Protein AF-A0A3M1PQM9-F1 (afdb_monomer)

Sequence (149 aa):
MQKVSSSRTPGSAQGAFKFKYSANFEFCDKTGADKLSHAHAWRQAEGNFTDLATHISKGLPWMPALLDSGSNRKKTASNYAEVIAADIDDDWTIQQAKDHPFVAAHCGLGIESSSSTSERPKFRLVFRLAAPGSWAQSPAGLAGGCLIC

Solvent-accessible surface area (backbone atoms only — not comparable to full-atom values): 8747 Å² total; per-residue (Å²): 137,83,83,82,80,81,80,76,74,82,80,69,78,63,76,74,59,67,42,38,33,17,35,29,87,85,48,54,70,70,59,60,68,79,57,74,69,41,31,85,53,48,40,87,42,75,40,26,57,67,54,51,49,59,42,46,75,61,38,26,51,68,38,44,34,56,58,61,78,87,57,85,88,75,71,74,37,61,53,60,15,20,36,50,74,48,80,45,66,68,78,55,49,75,66,59,46,54,70,34,70,67,39,39,40,36,22,38,35,36,38,64,41,97,80,41,42,96,90,41,24,31,34,34,42,28,28,72,44,95,40,46,73,38,85,86,54,79,77,86,81,54,80,32,67,55,45,75,95

Radius of gyration: 16.4 Å; Cα contacts (8 Å, |Δi|>4): 269; chains: 1; bounding box: 30×44×47 Å

Nearest PDB structures (foldseek):
  7csx-assembly1_A  TM=2.947E-01  e=1.504E+00  Homo sapiens
  4fxv-assembly1_A  TM=4.093E-01  e=8.478E+00  Homo sapiens
  1l3k-assembly1_A  TM=2.634E-01  e=2.899E+00  Homo sapiens
  9f4k-assembly1_A  TM=2.562E-01  e=2.573E+00  Homo sapiens

Mean predicted aligned error: 9.53 Å

pLDDT: mean 75.01, std 18.02, range [35.53, 96.12]

Structure (mmCIF, N/CA/C/O backbone):
data_AF-A0A3M1PQM9-F1
#
_entry.id   AF-A0A3M1PQM9-F1
#
loop_
_atom_site.group_PDB
_atom_site.id
_atom_site.type_symbol
_atom_site.label_atom_id
_atom_site.label_alt_id
_atom_site.label_comp_id
_atom_site.label_asym_id
_atom_site.label_entity_id
_atom_site.label_seq_id
_atom_site.pdbx_PDB_ins_code
_atom_site.Cartn_x
_atom_site.Cartn_y
_atom_site.Cartn_z
_atom_site.occupancy
_atom_site.B_iso_or_equiv
_atom_site.auth_seq_id
_atom_site.auth_comp_id
_atom_site.auth_asym_id
_atom_site.auth_atom_id
_atom_site.pdbx_PDB_model_num
ATOM 1 N N . MET A 1 1 ? -7.182 -19.164 30.815 1.00 44.22 1 MET A N 1
ATOM 2 C CA . MET A 1 1 ? -6.321 -18.456 29.841 1.00 44.22 1 MET A CA 1
ATOM 3 C C . MET A 1 1 ? -5.727 -19.484 28.885 1.00 44.22 1 MET A C 1
ATOM 5 O O . MET A 1 1 ? -4.820 -20.207 29.275 1.00 44.22 1 MET A O 1
ATOM 9 N N . GLN A 1 2 ? -6.296 -19.641 27.688 1.00 35.53 2 GLN A N 1
ATOM 10 C CA . GLN A 1 2 ? -5.773 -20.559 26.668 1.00 35.53 2 GLN A CA 1
ATOM 11 C C . GLN A 1 2 ? -4.630 -19.874 25.908 1.00 35.53 2 GLN A C 1
ATOM 13 O O . GLN A 1 2 ? -4.805 -18.780 25.377 1.00 35.53 2 GLN A O 1
ATOM 18 N N . LYS A 1 3 ? -3.453 -20.509 25.870 1.00 38.16 3 LYS A N 1
ATOM 19 C CA . LYS A 1 3 ? -2.352 -20.108 24.986 1.00 38.16 3 LYS A CA 1
ATOM 20 C C . LYS A 1 3 ? -2.769 -20.412 23.549 1.00 38.16 3 LYS A C 1
ATOM 22 O O . LYS A 1 3 ? -2.792 -21.573 23.152 1.00 38.16 3 LYS A O 1
ATOM 27 N N . VAL A 1 4 ? -3.098 -19.377 22.783 1.00 35.91 4 VAL A N 1
ATOM 28 C CA . VAL A 1 4 ? -3.286 -19.496 21.336 1.00 35.91 4 VAL A CA 1
ATOM 29 C C . VAL A 1 4 ? -1.913 -19.755 20.720 1.00 35.91 4 VAL A C 1
ATOM 31 O O . VAL A 1 4 ? -1.059 -18.873 20.659 1.00 35.91 4 VAL A O 1
ATOM 34 N N . SER A 1 5 ? -1.678 -21.004 20.329 1.00 40.22 5 SER A N 1
ATOM 35 C CA . SER A 1 5 ? -0.503 -21.411 19.564 1.00 40.22 5 SER A CA 1
ATOM 36 C C . SER A 1 5 ? -0.665 -20.916 18.127 1.00 40.22 5 SER A C 1
ATOM 38 O O . SER A 1 5 ? -1.432 -21.478 17.350 1.00 40.22 5 SER A O 1
ATOM 40 N N . SER A 1 6 ? 0.027 -19.829 17.783 1.00 40.81 6 SER A N 1
ATOM 41 C CA . SER A 1 6 ? 0.176 -19.372 16.401 1.00 40.81 6 SER A CA 1
ATOM 42 C C . SER A 1 6 ? 1.207 -20.265 15.711 1.00 40.81 6 SER A C 1
ATOM 44 O O . SER A 1 6 ? 2.415 -20.054 15.824 1.00 40.81 6 SER A O 1
ATOM 46 N N . SER A 1 7 ? 0.738 -21.294 15.009 1.00 39.62 7 SER A N 1
ATOM 47 C CA . SER A 1 7 ? 1.568 -22.042 14.071 1.00 39.62 7 SER A CA 1
ATOM 48 C C . SER A 1 7 ? 1.867 -21.148 12.865 1.00 39.62 7 SER A C 1
ATOM 50 O O . SER A 1 7 ? 1.043 -21.014 11.960 1.00 39.62 7 SER A O 1
ATOM 52 N N . ARG A 1 8 ? 3.038 -20.500 12.854 1.00 39.62 8 ARG A N 1
ATOM 53 C CA . ARG A 1 8 ? 3.571 -19.872 11.640 1.00 39.62 8 ARG A CA 1
ATOM 54 C C . ARG A 1 8 ? 3.935 -20.973 10.652 1.00 39.62 8 ARG A C 1
ATOM 56 O O . ARG A 1 8 ? 4.884 -21.719 10.880 1.00 39.62 8 ARG A O 1
ATOM 63 N N . THR A 1 9 ? 3.189 -21.060 9.559 1.00 45.72 9 THR A N 1
ATOM 64 C CA . THR A 1 9 ? 3.587 -21.832 8.380 1.00 45.72 9 THR A CA 1
ATOM 65 C C . THR A 1 9 ? 4.922 -21.279 7.855 1.00 45.72 9 THR A C 1
ATOM 67 O O . THR A 1 9 ? 5.071 -20.055 7.783 1.00 45.72 9 THR A O 1
ATOM 70 N N . PRO A 1 10 ? 5.911 -22.131 7.527 1.00 44.81 10 PRO A N 1
ATOM 71 C CA . PRO A 1 10 ? 7.207 -21.690 7.021 1.00 44.81 10 PRO A CA 1
ATOM 72 C C . PRO A 1 10 ? 7.050 -20.825 5.765 1.00 44.81 10 PRO A C 1
ATOM 74 O O . PRO A 1 10 ? 6.265 -21.131 4.868 1.00 44.81 10 PRO A O 1
ATOM 77 N N . GLY A 1 11 ? 7.789 -19.714 5.765 1.00 48.47 11 GLY A N 1
ATOM 78 C CA . GLY A 1 11 ? 7.675 -18.604 4.828 1.00 48.47 11 GLY A CA 1
ATOM 79 C C . GLY A 1 11 ? 7.816 -19.022 3.371 1.00 48.47 11 GLY A C 1
ATOM 80 O O . GLY A 1 11 ? 8.906 -19.336 2.898 1.00 48.47 11 GLY A O 1
ATOM 81 N N . SER A 1 12 ? 6.702 -18.950 2.643 1.00 51.28 12 SER A N 1
ATOM 82 C CA . SER A 1 12 ? 6.720 -18.820 1.188 1.00 51.28 12 SER A CA 1
ATOM 83 C C . SER A 1 12 ? 7.548 -17.592 0.800 1.00 51.28 12 SER A C 1
ATOM 85 O O . SER A 1 12 ? 7.572 -16.621 1.553 1.00 51.28 12 SER A O 1
ATOM 87 N N . ALA A 1 13 ? 8.197 -17.629 -0.363 1.00 54.97 13 ALA A N 1
ATOM 88 C CA . ALA A 1 13 ? 9.136 -16.647 -0.917 1.00 54.97 13 ALA A CA 1
ATOM 89 C C . ALA A 1 13 ? 8.579 -15.217 -1.170 1.00 54.97 13 ALA A C 1
ATOM 91 O O . ALA A 1 13 ? 8.885 -14.593 -2.185 1.00 54.97 13 ALA A O 1
ATOM 92 N N . GLN A 1 14 ? 7.797 -14.660 -0.242 1.00 55.44 14 GLN A N 1
ATOM 93 C CA . GLN A 1 14 ? 7.189 -13.325 -0.277 1.00 55.44 14 GLN A CA 1
ATOM 94 C C . GLN A 1 14 ? 8.213 -12.182 -0.382 1.00 55.44 14 GLN A C 1
ATOM 96 O O . GLN A 1 14 ? 7.832 -11.061 -0.703 1.00 55.44 14 GLN A O 1
ATOM 101 N N . GLY A 1 15 ? 9.505 -12.448 -0.153 1.00 56.75 15 GLY A N 1
ATOM 102 C CA . GLY A 1 15 ? 10.561 -11.433 -0.181 1.00 56.75 15 GLY A CA 1
ATOM 103 C C . GLY A 1 15 ? 11.289 -11.242 -1.517 1.00 56.75 15 GLY A C 1
ATOM 104 O O . GLY A 1 15 ? 12.042 -10.279 -1.643 1.00 56.75 15 GLY A O 1
ATOM 105 N N . ALA A 1 16 ? 11.119 -12.125 -2.509 1.00 68.06 16 ALA A N 1
ATOM 106 C CA . ALA A 1 16 ? 11.979 -12.097 -3.701 1.00 68.06 16 ALA A CA 1
ATOM 107 C C . ALA A 1 16 ? 11.521 -11.102 -4.780 1.00 68.06 16 ALA A C 1
ATOM 109 O O . ALA A 1 16 ? 12.349 -10.546 -5.502 1.00 68.06 16 ALA A O 1
ATOM 110 N N . PHE A 1 17 ? 10.213 -10.877 -4.911 1.00 80.00 17 PHE A N 1
ATOM 111 C CA . PHE A 1 17 ? 9.682 -10.071 -6.004 1.00 80.00 17 PHE A CA 1
ATOM 112 C C . PHE A 1 17 ? 9.623 -8.597 -5.639 1.00 80.00 17 PHE A C 1
ATOM 114 O O . PHE A 1 17 ? 8.913 -8.198 -4.716 1.00 80.00 17 PHE A O 1
ATOM 121 N N . LYS A 1 18 ? 10.342 -7.799 -6.423 1.00 88.31 18 LYS A N 1
ATOM 122 C CA . LYS A 1 18 ? 10.264 -6.349 -6.372 1.00 88.31 18 LYS A CA 1
ATOM 123 C C . LYS A 1 18 ? 9.151 -5.838 -7.279 1.00 88.31 18 LYS A C 1
ATOM 125 O O . LYS A 1 18 ? 8.840 -6.451 -8.301 1.00 88.31 18 LYS A O 1
ATOM 130 N N . PHE A 1 19 ? 8.557 -4.728 -6.878 1.00 88.00 19 PHE A N 1
ATOM 131 C CA . PHE A 1 19 ? 7.578 -3.980 -7.643 1.00 88.00 19 PHE A CA 1
ATOM 132 C C . PHE A 1 19 ? 7.836 -2.486 -7.489 1.00 88.00 19 PHE A C 1
ATOM 134 O O . PHE A 1 19 ? 8.444 -2.016 -6.520 1.00 88.00 19 PHE A O 1
ATOM 141 N N . LYS A 1 20 ? 7.336 -1.739 -8.462 1.00 87.06 20 LYS A N 1
ATOM 142 C CA . LYS A 1 20 ? 7.433 -0.285 -8.513 1.00 87.06 20 LYS A CA 1
ATOM 143 C C . LYS A 1 20 ? 6.285 0.393 -7.775 1.00 87.06 20 LYS A C 1
ATOM 145 O O . LYS A 1 20 ? 5.116 0.070 -7.994 1.00 87.06 20 LYS A O 1
ATOM 150 N N . TYR A 1 21 ? 6.630 1.369 -6.939 1.00 86.19 21 TYR A N 1
ATOM 151 C CA . TYR A 1 21 ? 5.691 2.236 -6.226 1.00 86.19 21 TYR A CA 1
ATOM 152 C C . TYR A 1 21 ? 6.268 3.647 -6.068 1.00 86.19 21 TYR A C 1
ATOM 154 O O . TYR A 1 21 ? 7.382 3.947 -6.499 1.00 86.19 21 TYR A O 1
ATOM 162 N N . SER A 1 22 ? 5.488 4.554 -5.488 1.00 85.50 22 SER A N 1
ATOM 163 C CA . SER A 1 22 ? 5.927 5.913 -5.172 1.00 85.50 22 SER A CA 1
ATOM 164 C C . SER A 1 22 ? 5.909 6.153 -3.679 1.00 85.50 22 SER A C 1
ATOM 166 O O . SER A 1 22 ? 4.965 5.781 -2.983 1.00 85.50 22 SER A O 1
ATOM 168 N N . ALA A 1 23 ? 6.960 6.790 -3.189 1.00 87.19 23 ALA A N 1
ATOM 169 C CA . ALA A 1 23 ? 7.163 7.018 -1.773 1.00 87.19 23 ALA A CA 1
ATOM 170 C C . ALA A 1 23 ? 7.560 8.464 -1.518 1.00 87.19 23 ALA A C 1
ATOM 172 O O . ALA A 1 23 ? 8.287 9.079 -2.301 1.00 87.19 23 ALA A O 1
ATOM 173 N N . ASN A 1 24 ? 7.082 8.983 -0.396 1.00 86.75 24 ASN A N 1
ATOM 174 C CA . ASN A 1 24 ? 7.548 10.230 0.167 1.00 86.75 24 ASN A CA 1
ATOM 175 C C . ASN A 1 24 ? 8.436 9.908 1.371 1.00 86.75 24 ASN A C 1
ATOM 177 O O . ASN A 1 24 ? 7.991 9.251 2.308 1.00 86.75 24 ASN A O 1
ATOM 181 N N . PHE A 1 25 ? 9.699 10.327 1.317 1.00 85.00 25 PHE A N 1
ATOM 182 C CA . PHE A 1 25 ? 10.702 10.031 2.347 1.00 85.00 25 PHE A CA 1
ATOM 183 C C . PHE A 1 25 ? 10.968 11.211 3.285 1.00 85.00 25 PHE A C 1
ATOM 185 O O . PHE A 1 25 ? 11.751 11.082 4.221 1.00 85.00 25 PHE A O 1
ATOM 192 N N . GLU A 1 26 ? 10.360 12.365 3.015 1.00 81.06 26 GLU A N 1
ATOM 193 C CA . GLU A 1 26 ? 10.676 13.624 3.694 1.00 81.06 26 GLU A CA 1
ATOM 194 C C . GLU A 1 26 ? 9.655 13.969 4.783 1.00 81.06 26 GLU A C 1
ATOM 196 O O . GLU A 1 26 ? 9.993 14.663 5.740 1.00 81.06 26 GLU A O 1
ATOM 201 N N . PHE A 1 27 ? 8.421 13.466 4.674 1.00 74.25 27 PHE A N 1
ATOM 202 C CA . PHE A 1 27 ? 7.328 13.819 5.580 1.00 74.25 27 PHE A CA 1
ATOM 203 C C . PHE A 1 27 ? 6.835 12.608 6.370 1.00 74.25 27 PHE A C 1
ATOM 205 O O . PHE A 1 27 ? 6.308 11.658 5.799 1.00 74.25 27 PHE A O 1
ATOM 212 N N . CYS A 1 28 ? 6.980 12.675 7.691 1.00 68.06 28 CYS A N 1
ATOM 213 C CA . CYS A 1 28 ? 6.491 11.684 8.645 1.00 68.06 28 CYS A CA 1
ATOM 214 C C . CYS A 1 28 ? 5.127 12.113 9.218 1.00 68.06 28 CYS A C 1
ATOM 216 O O . CYS A 1 28 ? 4.818 13.306 9.311 1.00 68.06 28 CYS A O 1
ATOM 218 N N . ASP A 1 29 ? 4.289 11.138 9.570 1.00 65.00 29 ASP A N 1
ATOM 219 C CA . ASP A 1 29 ? 3.005 11.316 10.270 1.00 65.00 29 ASP A CA 1
ATOM 220 C C . ASP A 1 29 ? 1.950 12.156 9.543 1.00 65.00 29 ASP A C 1
ATOM 222 O O . ASP A 1 29 ? 0.979 12.614 10.144 1.00 65.00 29 ASP A O 1
ATOM 226 N N . LYS A 1 30 ? 2.113 12.360 8.229 1.00 64.12 30 LYS A N 1
ATOM 227 C CA . LYS A 1 30 ? 1.198 13.167 7.398 1.00 64.12 30 LYS A CA 1
ATOM 228 C C . LYS A 1 30 ? 0.988 14.594 7.944 1.00 64.12 30 LYS A C 1
ATOM 230 O O . LYS A 1 30 ? -0.009 15.240 7.616 1.00 64.12 30 LYS A O 1
ATOM 235 N N . THR A 1 31 ? 1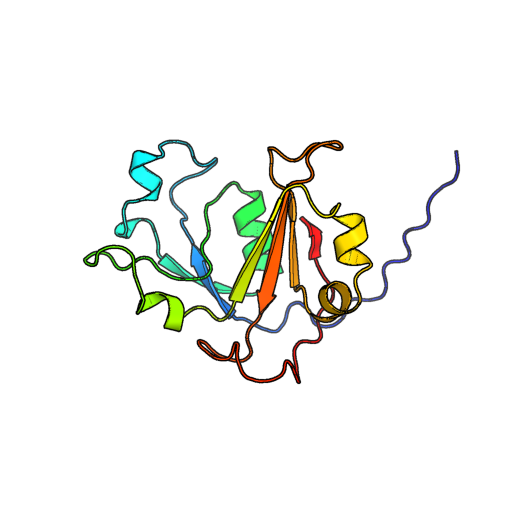.916 15.092 8.762 1.00 65.56 31 THR A N 1
ATOM 236 C CA . THR A 1 31 ? 1.906 16.472 9.254 1.00 65.56 31 THR A CA 1
ATOM 237 C C . THR A 1 31 ? 2.349 17.415 8.127 1.00 65.56 31 THR A C 1
ATOM 239 O O . THR A 1 31 ? 3.250 17.091 7.355 1.00 65.56 31 THR A O 1
ATOM 242 N N . GLY A 1 32 ? 1.679 18.564 7.971 1.00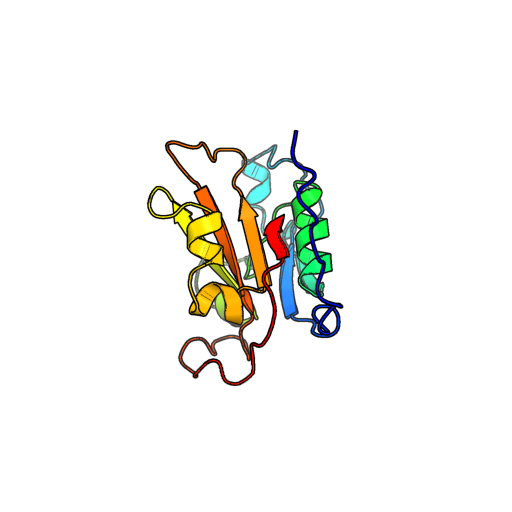 66.81 32 GLY A N 1
ATOM 243 C CA . GLY A 1 32 ? 1.917 19.480 6.841 1.00 66.81 32 GLY A CA 1
ATOM 244 C C . GLY A 1 32 ? 1.258 19.019 5.535 1.00 66.81 32 GLY A C 1
ATOM 245 O O . GLY A 1 32 ? 1.932 18.661 4.569 1.00 66.81 32 GLY A O 1
ATOM 246 N N . ALA A 1 33 ? -0.079 19.009 5.502 1.00 63.94 33 ALA A N 1
ATOM 247 C CA . ALA A 1 33 ? -0.872 18.553 4.354 1.00 63.94 33 ALA A CA 1
ATOM 248 C C . ALA A 1 33 ? -0.606 19.343 3.056 1.00 63.94 33 ALA A C 1
ATOM 250 O O . ALA A 1 33 ? -0.707 18.789 1.959 1.00 63.94 33 ALA A O 1
ATOM 251 N N . ASP A 1 34 ? -0.217 20.611 3.188 1.00 64.50 34 ASP A N 1
ATOM 252 C CA . ASP A 1 34 ? 0.268 21.470 2.107 1.00 64.50 34 ASP A CA 1
ATOM 253 C C . ASP A 1 34 ? 1.491 20.864 1.406 1.00 64.50 34 ASP A C 1
ATOM 255 O O . ASP A 1 34 ? 1.610 20.936 0.182 1.00 64.50 34 ASP A O 1
ATOM 259 N N . LYS A 1 35 ? 2.338 20.158 2.161 1.00 62.69 35 LYS A N 1
ATOM 260 C CA . LYS A 1 35 ? 3.579 19.575 1.654 1.00 62.69 35 LYS A CA 1
ATOM 261 C C . LYS A 1 35 ? 3.423 18.188 1.040 1.00 62.69 35 LYS A C 1
ATOM 263 O O . LYS A 1 35 ? 4.215 17.806 0.181 1.00 62.69 35 LYS A O 1
ATOM 268 N N . LEU A 1 36 ? 2.356 17.465 1.392 1.00 61.84 36 LEU A N 1
ATOM 269 C CA . LEU A 1 36 ? 2.019 16.157 0.808 1.00 61.84 36 LEU A CA 1
ATOM 270 C C . LEU A 1 36 ? 1.683 16.235 -0.689 1.00 61.84 36 LEU A C 1
ATOM 272 O O . LEU A 1 36 ? 1.781 15.233 -1.399 1.00 61.84 36 LEU A O 1
ATOM 276 N N . SER A 1 37 ? 1.294 17.416 -1.173 1.00 61.16 37 SER A N 1
ATOM 277 C CA . SER A 1 37 ? 0.917 17.642 -2.573 1.00 61.16 37 SER A CA 1
ATOM 278 C C . SER A 1 37 ? 2.057 18.202 -3.431 1.00 61.16 37 SER A C 1
ATOM 280 O O . SER A 1 37 ? 1.873 18.371 -4.637 1.00 61.16 37 SER A O 1
ATOM 282 N N . HIS A 1 38 ? 3.237 18.474 -2.858 1.00 67.38 38 HIS A N 1
ATOM 283 C CA . HIS A 1 38 ? 4.394 18.884 -3.650 1.00 67.38 38 HIS A CA 1
ATOM 284 C C . HIS A 1 38 ? 4.939 17.690 -4.413 1.00 67.38 38 HIS A C 1
ATOM 286 O O . HIS A 1 38 ? 5.434 16.722 -3.841 1.00 67.38 38 HIS A O 1
ATOM 292 N N . ALA A 1 39 ? 4.881 17.770 -5.732 1.00 64.12 39 ALA A N 1
ATOM 293 C CA . ALA A 1 39 ? 5.280 16.663 -6.577 1.00 64.12 39 ALA A CA 1
ATOM 294 C C . ALA A 1 39 ? 6.766 16.283 -6.449 1.00 64.12 39 ALA A C 1
ATOM 296 O O . ALA A 1 39 ? 7.105 15.120 -6.617 1.00 64.12 39 ALA A O 1
ATOM 297 N N . HIS A 1 40 ? 7.641 17.219 -6.063 1.00 71.12 40 HIS A N 1
ATOM 298 C CA . HIS A 1 40 ? 9.056 16.923 -5.794 1.00 71.12 40 HIS A CA 1
ATOM 299 C C . HIS A 1 40 ? 9.281 16.053 -4.547 1.00 71.12 40 HIS A C 1
ATOM 301 O O . HIS A 1 40 ? 10.335 15.435 -4.422 1.00 71.12 40 HIS A O 1
ATOM 307 N N . ALA A 1 41 ? 8.300 15.978 -3.641 1.00 75.31 41 ALA A N 1
ATOM 308 C CA . ALA A 1 41 ? 8.393 15.153 -2.440 1.00 75.31 41 ALA A CA 1
ATOM 309 C C . ALA A 1 41 ? 8.153 13.658 -2.728 1.00 75.31 41 ALA A C 1
ATOM 311 O O . ALA A 1 41 ? 8.447 12.805 -1.891 1.00 75.31 41 ALA A O 1
ATOM 312 N N . TRP A 1 42 ? 7.624 13.327 -3.910 1.00 80.62 42 TRP A N 1
ATOM 313 C CA . TRP A 1 42 ? 7.345 11.960 -4.336 1.00 80.62 42 TRP A CA 1
ATOM 314 C C . TRP A 1 42 ? 8.475 11.433 -5.214 1.00 80.62 42 TRP A C 1
ATOM 316 O O . TRP A 1 42 ? 8.851 12.050 -6.209 1.00 80.62 42 TRP A O 1
ATOM 326 N N . ARG A 1 43 ? 9.008 10.262 -4.865 1.00 83.94 43 ARG A N 1
ATOM 327 C CA . ARG A 1 43 ? 10.103 9.613 -5.595 1.00 83.94 43 ARG A CA 1
ATOM 328 C C . ARG A 1 43 ? 9.691 8.212 -6.037 1.00 83.94 43 ARG A C 1
ATOM 330 O O . ARG A 1 43 ? 8.903 7.554 -5.354 1.00 83.94 43 ARG A O 1
ATOM 337 N N . GLN A 1 44 ? 10.232 7.758 -7.171 1.00 85.25 44 GLN A N 1
ATOM 338 C CA . GLN A 1 44 ? 10.105 6.357 -7.584 1.00 85.25 44 GLN A CA 1
ATOM 339 C C . GLN A 1 44 ? 10.862 5.490 -6.587 1.00 85.25 44 GLN A C 1
ATOM 341 O O . GLN A 1 44 ? 12.000 5.798 -6.230 1.00 85.25 44 GLN A O 1
ATOM 346 N N . ALA A 1 45 ? 10.226 4.411 -6.158 1.00 86.00 45 ALA A N 1
ATOM 347 C CA . ALA A 1 45 ? 10.830 3.391 -5.330 1.00 86.00 45 ALA A CA 1
ATOM 348 C C . ALA A 1 45 ? 10.574 2.018 -5.954 1.00 86.00 45 ALA A C 1
ATOM 350 O O . ALA A 1 45 ? 9.580 1.795 -6.650 1.00 86.00 45 ALA A O 1
ATOM 351 N N . GLU A 1 46 ? 11.491 1.101 -5.684 1.00 90.75 46 GLU A N 1
ATOM 352 C CA . GLU A 1 46 ? 11.385 -0.298 -6.061 1.00 90.75 46 GLU A CA 1
ATOM 353 C C . GLU A 1 46 ? 11.736 -1.140 -4.835 1.00 90.75 46 GLU A C 1
ATOM 355 O O . GLU A 1 46 ? 12.778 -0.939 -4.210 1.00 90.75 46 GLU A O 1
ATOM 360 N N . GLY A 1 47 ? 10.859 -2.074 -4.484 1.00 90.75 47 GLY A N 1
ATOM 361 C CA . GLY A 1 47 ? 10.998 -2.904 -3.289 1.00 90.75 47 GLY A CA 1
ATOM 362 C C . GLY A 1 47 ? 9.954 -4.011 -3.259 1.00 90.75 47 GLY A C 1
ATOM 363 O O . GLY A 1 47 ? 9.171 -4.155 -4.194 1.00 90.75 47 GLY A O 1
ATOM 364 N N . ASN A 1 48 ? 9.957 -4.817 -2.206 1.00 91.50 48 ASN A N 1
ATOM 365 C CA . ASN A 1 48 ? 8.938 -5.841 -1.966 1.00 91.50 48 ASN A CA 1
ATOM 366 C C . ASN A 1 48 ? 7.892 -5.358 -0.934 1.00 91.50 48 ASN A C 1
ATOM 368 O O . ASN A 1 48 ? 7.925 -4.221 -0.458 1.00 91.50 48 ASN A O 1
ATOM 372 N N . PHE A 1 49 ? 6.941 -6.222 -0.562 1.00 90.75 49 PHE A N 1
ATOM 373 C CA . PHE A 1 49 ? 5.912 -5.866 0.425 1.00 90.75 49 PHE A CA 1
ATOM 374 C C . PHE A 1 49 ? 6.476 -5.621 1.828 1.00 90.75 49 PHE A C 1
ATOM 376 O O . PHE A 1 49 ? 5.909 -4.819 2.563 1.00 90.75 49 PHE A O 1
ATOM 383 N N . THR A 1 50 ? 7.591 -6.256 2.196 1.00 90.62 50 THR A N 1
ATOM 384 C CA . THR A 1 50 ? 8.285 -5.999 3.467 1.00 90.62 50 THR A CA 1
ATOM 385 C C . THR A 1 50 ? 8.900 -4.599 3.489 1.00 90.62 50 THR A C 1
ATOM 387 O O . THR A 1 50 ? 8.779 -3.898 4.496 1.00 90.62 50 THR A O 1
ATOM 390 N N . ASP A 1 51 ? 9.501 -4.161 2.382 1.00 91.94 51 ASP A N 1
ATOM 391 C CA . ASP A 1 51 ? 10.045 -2.807 2.241 1.00 91.94 51 ASP A CA 1
ATOM 392 C C . ASP A 1 51 ? 8.925 -1.763 2.333 1.00 91.94 51 ASP A C 1
ATOM 394 O O . ASP A 1 51 ? 9.027 -0.794 3.091 1.00 91.94 51 ASP A O 1
ATOM 398 N N . LEU A 1 52 ? 7.816 -1.995 1.619 1.00 91.00 52 LEU A N 1
ATOM 399 C CA . LEU A 1 52 ? 6.655 -1.107 1.642 1.00 91.00 52 LEU A CA 1
ATOM 400 C C . LEU A 1 52 ? 6.001 -1.054 3.031 1.00 91.00 52 LEU A C 1
ATOM 402 O O . LEU A 1 52 ? 5.704 0.033 3.526 1.00 91.00 52 LEU A O 1
ATOM 406 N N . ALA A 1 53 ? 5.823 -2.201 3.689 1.00 90.94 53 ALA A N 1
ATOM 407 C CA . ALA A 1 53 ? 5.327 -2.279 5.060 1.00 90.94 53 ALA A CA 1
ATOM 408 C C . ALA A 1 53 ? 6.208 -1.482 6.031 1.00 90.94 53 ALA A C 1
ATOM 410 O O . ALA A 1 53 ? 5.701 -0.676 6.807 1.00 90.94 53 ALA A O 1
ATOM 411 N N . THR A 1 54 ? 7.531 -1.647 5.931 1.00 91.12 54 THR A N 1
ATOM 412 C CA . THR A 1 54 ? 8.515 -0.920 6.751 1.00 91.12 54 THR A CA 1
ATOM 413 C C . THR A 1 54 ? 8.483 0.587 6.491 1.00 91.12 54 THR A C 1
ATOM 415 O O . THR A 1 54 ? 8.720 1.386 7.395 1.00 91.12 54 THR A O 1
ATOM 418 N N . HIS A 1 55 ? 8.213 1.007 5.253 1.00 91.38 55 HIS A N 1
ATOM 419 C CA . HIS A 1 55 ? 8.029 2.418 4.909 1.00 91.38 55 HIS A CA 1
ATOM 420 C C . HIS A 1 55 ? 6.775 2.986 5.580 1.00 91.38 55 HIS A C 1
ATOM 422 O O . HIS A 1 55 ? 6.841 4.006 6.263 1.00 91.38 55 HIS A O 1
ATOM 428 N N . ILE A 1 56 ? 5.648 2.287 5.453 1.00 89.50 56 ILE A N 1
ATOM 429 C CA . ILE A 1 56 ? 4.357 2.705 6.015 1.00 89.50 56 ILE A CA 1
ATOM 430 C C . ILE A 1 56 ? 4.387 2.721 7.544 1.00 89.50 56 ILE A C 1
ATOM 432 O O . ILE A 1 56 ? 3.862 3.654 8.149 1.00 89.50 56 ILE A O 1
ATOM 436 N N . SER A 1 57 ? 5.039 1.742 8.179 1.00 87.50 57 SER A N 1
ATOM 437 C CA . SER A 1 57 ? 5.138 1.658 9.641 1.00 87.50 57 SER A CA 1
ATOM 438 C C . SER A 1 57 ? 5.914 2.824 10.258 1.00 87.50 57 SER A C 1
ATOM 440 O O . SER A 1 57 ? 5.795 3.077 11.452 1.00 87.50 57 SER A O 1
ATOM 442 N N . LYS A 1 58 ? 6.711 3.544 9.459 1.00 87.06 58 LYS A N 1
ATOM 443 C CA . LYS A 1 58 ? 7.382 4.789 9.861 1.00 87.06 58 LYS A CA 1
ATOM 444 C C . LYS A 1 58 ? 6.480 6.020 9.722 1.00 87.06 58 LYS A C 1
ATOM 446 O O . LYS A 1 58 ? 6.983 7.128 9.801 1.00 87.06 58 LYS A O 1
ATOM 451 N N . GLY A 1 59 ? 5.191 5.856 9.422 1.00 85.12 59 GLY A N 1
ATOM 452 C CA . GLY A 1 59 ? 4.271 6.970 9.174 1.00 85.12 59 GLY A CA 1
ATOM 453 C C . GLY A 1 59 ? 4.502 7.682 7.835 1.00 85.12 59 GLY A C 1
ATOM 454 O O . GLY A 1 59 ? 3.913 8.740 7.596 1.00 85.12 59 GLY A O 1
ATOM 455 N N . LEU A 1 60 ? 5.342 7.126 6.953 1.00 87.94 60 LEU A N 1
ATOM 456 C CA . LEU A 1 60 ? 5.705 7.761 5.690 1.00 87.94 60 LEU A CA 1
ATOM 457 C C . LEU A 1 60 ? 4.622 7.534 4.614 1.00 87.94 60 LEU A C 1
ATOM 459 O O . LEU A 1 60 ? 4.173 6.400 4.404 1.00 87.94 60 LEU A O 1
ATOM 463 N N . PRO A 1 61 ? 4.201 8.585 3.885 1.00 86.69 61 PRO A N 1
ATOM 464 C CA . PRO A 1 61 ? 3.248 8.464 2.794 1.00 86.69 61 PRO A CA 1
ATOM 465 C C . PRO A 1 61 ? 3.795 7.622 1.642 1.00 86.69 61 PRO A C 1
ATOM 467 O O . PRO A 1 61 ? 4.972 7.692 1.274 1.00 86.69 61 PRO A O 1
ATOM 470 N N . TRP A 1 62 ? 2.894 6.877 1.016 1.00 87.94 62 TRP A N 1
ATOM 471 C CA . TRP A 1 62 ? 3.157 6.148 -0.215 1.00 87.94 62 TRP A CA 1
ATOM 472 C C . TRP A 1 62 ? 1.956 6.272 -1.151 1.00 87.94 62 TRP A C 1
ATOM 474 O O . TRP A 1 62 ? 0.836 6.575 -0.726 1.00 87.94 62 TRP A O 1
ATOM 484 N N . MET A 1 63 ? 2.199 6.022 -2.429 1.00 84.25 63 MET A N 1
ATOM 485 C CA . MET A 1 63 ? 1.182 5.934 -3.459 1.00 84.25 63 MET A CA 1
ATOM 486 C C . MET A 1 63 ? 1.529 4.801 -4.426 1.00 84.25 63 MET A C 1
ATOM 488 O O . MET A 1 63 ? 2.708 4.581 -4.710 1.00 84.25 63 MET A O 1
ATOM 492 N N . PRO A 1 64 ? 0.526 4.103 -4.985 1.00 78.75 64 PRO A N 1
ATOM 493 C CA . PRO A 1 64 ? 0.788 3.087 -5.998 1.00 78.75 64 PRO A CA 1
ATOM 494 C C . PRO A 1 64 ? 1.469 3.687 -7.237 1.00 78.75 64 PRO A C 1
ATOM 496 O O . PRO A 1 64 ? 2.316 3.044 -7.842 1.00 78.75 64 PRO A O 1
ATOM 499 N N . ALA A 1 65 ? 1.168 4.947 -7.564 1.00 71.50 65 ALA A N 1
ATOM 500 C CA . ALA A 1 65 ? 1.670 5.669 -8.729 1.00 71.50 65 ALA A CA 1
ATOM 501 C C . ALA A 1 65 ? 2.377 6.978 -8.343 1.00 71.50 65 ALA A C 1
ATOM 503 O O . ALA A 1 65 ? 2.092 7.544 -7.287 1.00 71.50 65 ALA A O 1
ATOM 504 N N . LEU A 1 66 ? 3.237 7.489 -9.229 1.00 56.97 66 LEU A N 1
ATOM 505 C CA . LEU A 1 66 ? 3.857 8.808 -9.063 1.00 56.97 66 LEU A CA 1
ATOM 506 C C . LEU A 1 66 ? 2.837 9.935 -9.262 1.00 56.97 66 LEU A C 1
ATOM 508 O O . LEU A 1 66 ? 1.853 9.791 -9.983 1.00 56.97 66 LEU A O 1
ATOM 512 N N . LEU A 1 67 ? 3.112 11.101 -8.687 1.00 54.31 67 LEU A N 1
ATOM 513 C CA . LEU A 1 67 ? 2.534 12.365 -9.139 1.00 54.31 67 LEU A CA 1
ATOM 514 C C . LEU A 1 67 ? 3.632 13.101 -9.907 1.00 54.31 67 LEU A C 1
ATOM 516 O O . LEU A 1 67 ? 4.680 13.387 -9.339 1.00 54.31 67 LEU A O 1
ATOM 520 N N . ASP A 1 68 ? 3.430 13.355 -11.199 1.00 51.31 68 ASP A N 1
ATOM 521 C CA . ASP A 1 68 ? 4.415 14.098 -11.991 1.00 51.31 68 ASP A CA 1
ATOM 522 C C . ASP A 1 68 ? 4.434 15.582 -11.591 1.00 51.31 68 ASP A C 1
ATOM 524 O O . ASP A 1 68 ? 3.388 16.175 -11.315 1.00 51.31 68 ASP A O 1
ATOM 528 N N . SER A 1 69 ? 5.623 16.187 -11.586 1.00 46.50 69 SER A N 1
ATOM 529 C CA . SER A 1 69 ? 5.874 17.523 -11.030 1.00 46.50 69 SER A CA 1
ATOM 530 C C . SER A 1 69 ? 5.415 18.714 -11.850 1.00 46.50 69 SER A C 1
ATOM 532 O O . SER A 1 69 ? 5.476 19.843 -11.371 1.00 46.50 69 SER A O 1
ATOM 534 N N . GLY A 1 70 ? 4.852 18.456 -13.027 1.00 48.66 70 GLY A N 1
ATOM 535 C CA . GLY A 1 70 ? 4.339 19.490 -13.920 1.00 48.66 70 GLY A CA 1
ATOM 536 C C . GLY A 1 70 ? 2.923 19.261 -14.440 1.00 48.66 70 GLY A C 1
ATOM 537 O O . GLY A 1 70 ? 2.495 20.019 -15.305 1.00 48.66 70 GLY A O 1
ATOM 538 N N . SER A 1 71 ? 2.186 18.240 -13.981 1.00 49.88 71 SER A N 1
ATOM 539 C CA . SER A 1 71 ? 0.864 17.937 -14.550 1.00 49.88 71 SER A CA 1
ATOM 540 C C . SER A 1 71 ? -0.230 17.848 -13.493 1.00 49.88 71 SER A C 1
ATOM 542 O O . SER A 1 71 ? -0.070 17.227 -12.441 1.00 49.88 71 SER A O 1
ATOM 544 N N . ASN A 1 72 ? -1.380 18.445 -13.810 1.00 48.91 72 ASN A N 1
ATOM 545 C CA . ASN A 1 72 ? -2.611 18.308 -13.046 1.00 48.91 72 ASN A CA 1
ATOM 546 C C . ASN A 1 72 ? -3.006 16.831 -12.958 1.00 48.91 72 ASN A C 1
ATOM 548 O O . ASN A 1 72 ? -3.660 16.308 -13.855 1.00 48.91 72 ASN A O 1
ATOM 552 N N . ARG A 1 73 ? -2.599 16.177 -11.864 1.00 49.75 73 ARG A N 1
ATOM 553 C CA . ARG A 1 73 ? -3.188 14.985 -11.239 1.00 49.75 73 ARG A CA 1
ATOM 554 C C . ARG A 1 73 ? -4.076 14.167 -12.186 1.00 49.75 73 ARG A C 1
ATOM 556 O O . ARG A 1 73 ? -5.283 14.177 -11.971 1.00 49.75 73 ARG A O 1
ATOM 563 N N . LYS A 1 74 ? -3.539 13.492 -13.220 1.00 52.94 74 LYS A N 1
ATOM 564 C CA . LYS A 1 74 ? -4.259 12.420 -13.947 1.00 52.94 74 LYS A CA 1
ATOM 565 C C . LYS A 1 74 ? -3.431 11.702 -15.029 1.00 52.94 74 LYS A C 1
ATOM 567 O O . LYS A 1 74 ? -2.845 12.315 -15.910 1.00 52.94 74 LYS A O 1
ATOM 572 N N . LYS A 1 75 ? -3.580 10.372 -15.015 1.00 48.97 75 LYS A N 1
ATOM 573 C CA . LYS A 1 75 ? -3.429 9.387 -16.106 1.00 48.97 75 LYS A CA 1
ATOM 574 C C . LYS A 1 75 ? -2.051 8.799 -16.417 1.00 48.97 75 LYS A C 1
ATOM 576 O O . LYS A 1 75 ? -1.954 7.580 -16.396 1.00 48.97 75 LYS A O 1
ATOM 581 N N . THR A 1 76 ? -1.005 9.566 -16.706 1.00 44.53 76 THR A N 1
ATOM 582 C CA . THR A 1 76 ? 0.256 8.957 -17.200 1.00 44.53 76 THR A CA 1
ATOM 583 C C . THR A 1 76 ? 1.021 8.175 -16.133 1.00 44.53 76 THR A C 1
ATOM 585 O O . THR A 1 76 ? 1.616 7.146 -16.435 1.00 44.53 76 THR A O 1
ATOM 588 N N . ALA A 1 77 ? 0.954 8.597 -14.872 1.00 49.56 77 ALA A N 1
ATOM 589 C CA . ALA A 1 77 ? 1.693 7.957 -13.787 1.00 49.56 77 ALA A CA 1
ATOM 590 C C . ALA A 1 77 ? 1.012 6.705 -13.200 1.00 49.56 77 ALA A C 1
ATOM 592 O O . ALA A 1 77 ? 1.686 5.847 -12.628 1.00 49.56 77 ALA A O 1
ATOM 593 N N . SER A 1 78 ? -0.299 6.536 -13.421 1.00 55.12 78 SER A N 1
ATOM 594 C CA . SER A 1 78 ? -1.014 5.273 -13.170 1.00 55.12 78 SER A CA 1
ATOM 595 C C . SER A 1 78 ? -0.479 4.115 -14.025 1.00 55.12 78 SER A C 1
ATOM 597 O O . SER A 1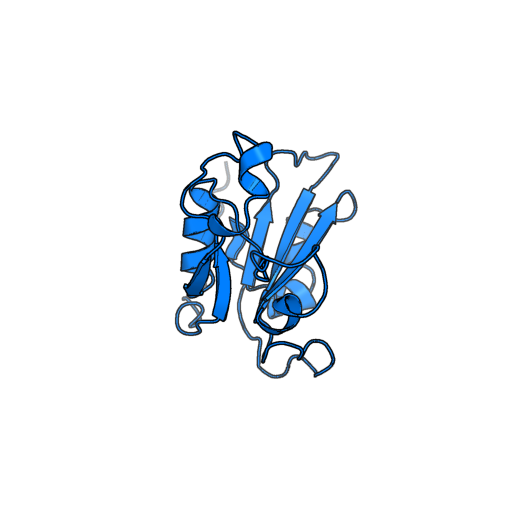 78 ? -0.739 2.960 -13.710 1.00 55.12 78 SER A O 1
ATOM 599 N N . ASN A 1 79 ? 0.306 4.415 -15.066 1.00 58.53 79 ASN A N 1
ATOM 600 C CA . ASN A 1 79 ? 0.911 3.430 -15.960 1.00 58.53 79 ASN A CA 1
ATOM 601 C C . ASN A 1 79 ? 2.287 2.929 -15.489 1.00 58.53 79 ASN A C 1
ATOM 603 O O . ASN A 1 79 ? 2.918 2.179 -16.222 1.00 58.53 79 ASN A O 1
ATOM 607 N N . TYR A 1 80 ? 2.790 3.361 -14.327 1.00 67.06 80 TYR A N 1
ATOM 608 C CA . TYR A 1 80 ? 4.071 2.883 -13.773 1.00 67.06 80 TYR A CA 1
ATOM 609 C C . TYR A 1 80 ? 3.887 1.932 -12.584 1.00 67.06 80 TYR A C 1
ATOM 611 O O . TYR A 1 80 ? 4.764 1.124 -12.292 1.00 67.06 80 TYR A O 1
ATOM 619 N N . ALA A 1 81 ? 2.746 2.035 -11.905 1.00 72.62 81 ALA A N 1
ATOM 620 C CA . ALA A 1 81 ? 2.436 1.249 -10.725 1.00 72.62 81 ALA A CA 1
ATOM 621 C C . ALA A 1 81 ? 2.343 -0.242 -11.065 1.00 72.62 81 ALA A C 1
ATOM 623 O O . ALA A 1 81 ? 1.528 -0.645 -11.895 1.00 72.62 81 ALA A O 1
ATOM 624 N N . GLU A 1 82 ? 3.120 -1.064 -10.365 1.00 85.50 82 GLU A N 1
ATOM 625 C CA . GLU A 1 82 ? 2.974 -2.528 -10.379 1.00 85.50 82 GLU A CA 1
ATOM 626 C C . GLU A 1 82 ? 2.200 -3.014 -9.150 1.00 85.50 82 GLU A C 1
ATOM 628 O O . GLU A 1 82 ? 2.246 -4.185 -8.782 1.00 85.50 82 GLU A O 1
ATOM 633 N N . VAL A 1 83 ? 1.481 -2.098 -8.502 1.00 87.12 83 VAL A N 1
ATOM 634 C CA . VAL A 1 83 ? 0.608 -2.363 -7.366 1.00 87.12 83 VAL A CA 1
ATOM 635 C C . VAL A 1 83 ? -0.690 -1.582 -7.499 1.00 87.12 83 VAL A C 1
ATOM 637 O O . VAL A 1 83 ? -0.717 -0.460 -8.007 1.00 87.12 83 V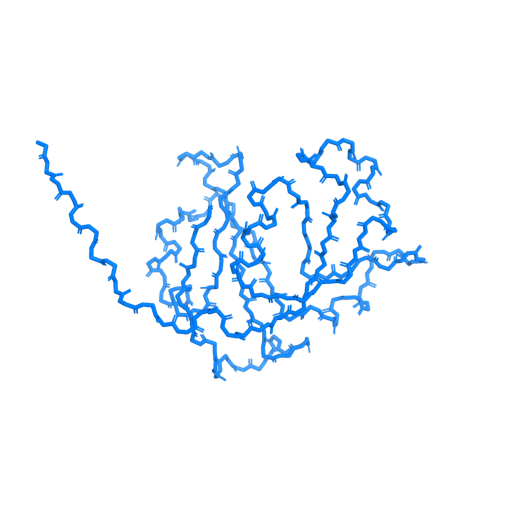AL A O 1
ATOM 640 N N . ILE A 1 84 ? -1.769 -2.169 -6.997 1.00 87.31 84 ILE A N 1
ATOM 641 C CA . ILE A 1 84 ? -3.066 -1.524 -6.822 1.00 87.31 84 ILE A CA 1
ATOM 642 C C . ILE A 1 84 ? -3.444 -1.573 -5.345 1.00 87.31 84 ILE A C 1
ATOM 644 O O . ILE A 1 84 ? -3.168 -2.553 -4.655 1.00 87.31 84 ILE A O 1
ATOM 648 N N . ALA A 1 85 ? -4.065 -0.501 -4.865 1.00 90.12 85 ALA A N 1
ATOM 649 C CA . ALA A 1 85 ? -4.597 -0.416 -3.518 1.00 90.12 85 ALA A CA 1
ATOM 650 C C . ALA A 1 85 ? -6.118 -0.252 -3.574 1.00 90.12 85 ALA A C 1
ATOM 652 O O . ALA A 1 85 ? -6.615 0.563 -4.352 1.00 90.12 85 ALA A O 1
ATOM 653 N N . ALA A 1 86 ? -6.830 -1.005 -2.743 1.00 90.81 86 ALA A N 1
ATOM 654 C CA . ALA A 1 86 ? -8.260 -0.867 -2.515 1.00 90.81 86 ALA A CA 1
ATOM 655 C C . ALA A 1 86 ? -8.484 -0.400 -1.073 1.00 90.81 86 ALA A C 1
ATOM 657 O O . ALA A 1 86 ? -8.056 -1.078 -0.139 1.00 90.81 86 ALA A O 1
ATOM 658 N N . ASP A 1 87 ? -9.119 0.760 -0.912 1.00 92.44 87 ASP A N 1
ATOM 659 C CA . ASP A 1 87 ? -9.576 1.255 0.386 1.00 92.44 87 ASP A CA 1
ATOM 660 C C . ASP A 1 87 ? -10.931 0.612 0.694 1.00 92.44 87 ASP A C 1
ATOM 662 O O . ASP A 1 87 ? -11.859 0.707 -0.110 1.00 92.44 87 ASP A O 1
ATOM 666 N N . ILE A 1 88 ? -11.010 -0.084 1.825 1.00 95.12 88 ILE A N 1
ATOM 667 C CA . ILE A 1 88 ? -12.215 -0.733 2.334 1.00 95.12 88 ILE A CA 1
ATOM 668 C C . ILE A 1 88 ? -12.664 0.048 3.563 1.00 95.12 88 ILE A C 1
ATOM 670 O O . ILE A 1 88 ? -11.946 0.085 4.565 1.00 95.12 88 ILE A O 1
ATOM 674 N N . ASP A 1 89 ? -13.842 0.658 3.471 1.00 94.94 89 ASP A N 1
ATOM 675 C CA . ASP A 1 89 ? -14.430 1.489 4.518 1.00 94.94 89 ASP A CA 1
ATOM 676 C C . ASP A 1 89 ? -15.823 0.951 4.868 1.00 94.94 89 ASP A C 1
ATOM 678 O O . ASP A 1 89 ? -16.646 0.757 3.979 1.00 94.94 89 ASP A O 1
ATOM 682 N N . ASP A 1 90 ? -16.087 0.728 6.157 1.00 92.38 90 ASP A N 1
ATOM 683 C CA . ASP A 1 90 ? -17.397 0.387 6.739 1.00 92.38 90 ASP A CA 1
ATOM 684 C C . ASP A 1 90 ? -18.045 -0.953 6.265 1.00 92.38 90 ASP A C 1
ATOM 686 O O . ASP A 1 90 ? -19.052 -1.368 6.835 1.00 92.38 90 ASP A O 1
ATOM 690 N N . ASP A 1 91 ? -17.464 -1.673 5.293 1.00 91.75 91 ASP A N 1
ATOM 691 C CA . ASP A 1 91 ? -18.037 -2.913 4.728 1.00 91.75 91 ASP A CA 1
ATOM 692 C C . ASP A 1 91 ? -17.555 -4.205 5.411 1.00 91.75 91 ASP A C 1
ATOM 694 O O . ASP A 1 91 ? -18.351 -5.034 5.859 1.00 91.75 91 ASP A O 1
ATOM 698 N N . TRP A 1 92 ? -16.237 -4.419 5.450 1.00 94.81 92 TRP A N 1
ATOM 699 C CA . TRP A 1 92 ? -15.609 -5.625 6.000 1.00 94.81 92 TRP A CA 1
ATOM 700 C C . TRP A 1 92 ? -14.741 -5.257 7.191 1.00 94.81 92 TRP A C 1
ATOM 702 O O . TRP A 1 92 ? -14.174 -4.176 7.243 1.00 94.81 92 TRP A O 1
ATOM 712 N N . THR A 1 93 ? -14.578 -6.189 8.122 1.00 94.12 93 THR A N 1
ATOM 713 C CA . THR A 1 93 ? -13.462 -6.189 9.072 1.00 94.12 93 THR A CA 1
ATOM 714 C C . THR A 1 93 ? -12.207 -6.738 8.396 1.00 94.12 93 THR A C 1
ATOM 716 O O . THR A 1 93 ? -12.281 -7.514 7.438 1.00 94.12 93 THR A O 1
ATOM 719 N N . ILE A 1 94 ? -11.029 -6.405 8.930 1.00 90.81 94 ILE A N 1
ATOM 720 C CA . ILE A 1 94 ? -9.770 -6.930 8.388 1.00 90.81 94 ILE A CA 1
ATOM 721 C C . ILE A 1 94 ? -9.713 -8.465 8.445 1.00 90.81 94 ILE A C 1
ATOM 723 O O . ILE A 1 94 ? -9.130 -9.102 7.570 1.00 90.81 94 ILE A O 1
ATOM 727 N N . GLN A 1 95 ? -10.368 -9.080 9.436 1.00 92.31 95 GLN A N 1
ATOM 728 C CA . GLN A 1 95 ? -10.439 -10.533 9.547 1.00 92.31 95 GLN A CA 1
ATOM 729 C C . GLN A 1 95 ? -11.316 -11.145 8.447 1.00 92.31 95 GLN A C 1
ATOM 731 O O . GLN A 1 95 ? -10.869 -12.072 7.779 1.00 92.31 95 GLN A O 1
ATOM 736 N N . GLN A 1 96 ? -12.490 -10.569 8.167 1.00 95.44 96 GLN A N 1
ATOM 737 C CA . GLN A 1 96 ? -13.326 -10.999 7.038 1.00 95.44 96 GLN A CA 1
ATOM 738 C C . GLN A 1 96 ? -12.592 -10.872 5.700 1.00 95.44 96 GLN A C 1
ATOM 740 O O . GLN A 1 96 ? -12.688 -11.767 4.862 1.00 95.44 96 GLN A O 1
ATOM 745 N N . ALA A 1 97 ? -11.814 -9.801 5.511 1.00 94.25 97 ALA A N 1
ATOM 746 C CA . ALA A 1 97 ? -10.987 -9.659 4.320 1.00 94.25 97 ALA A CA 1
ATOM 747 C C . ALA A 1 97 ? -9.954 -10.787 4.211 1.00 94.25 97 ALA A C 1
ATOM 749 O O . ALA A 1 97 ? -9.830 -11.378 3.148 1.00 94.25 97 ALA A O 1
ATOM 750 N N . LYS A 1 98 ? -9.249 -11.146 5.291 1.00 90.62 98 LYS A N 1
ATOM 751 C CA . LYS A 1 98 ? -8.285 -12.267 5.275 1.00 90.62 98 LYS A CA 1
ATOM 752 C C . LYS A 1 98 ? -8.926 -13.602 4.929 1.00 90.62 98 LYS A C 1
ATOM 754 O O . LYS A 1 98 ? -8.286 -14.418 4.276 1.00 90.62 98 LYS A O 1
ATOM 759 N N . ASP A 1 99 ? -10.151 -13.816 5.390 1.00 94.06 99 ASP A N 1
ATOM 760 C CA . ASP A 1 99 ? -10.879 -15.063 5.174 1.00 94.06 99 ASP A CA 1
ATOM 761 C C . ASP A 1 99 ? -11.473 -15.140 3.755 1.00 94.06 99 ASP A C 1
ATOM 763 O O . ASP A 1 99 ? -11.850 -16.217 3.290 1.00 94.06 99 ASP A O 1
ATOM 767 N N . HIS A 1 100 ? -11.514 -14.020 3.023 1.00 94.25 100 HIS A N 1
ATOM 768 C CA . HIS A 1 100 ? -11.968 -13.992 1.640 1.00 94.25 100 HIS A CA 1
ATOM 769 C C . HIS A 1 100 ? -10.956 -14.701 0.712 1.00 94.25 100 HIS A C 1
ATOM 771 O O . HIS A 1 100 ? -9.810 -14.248 0.610 1.00 94.25 100 HIS A O 1
ATOM 777 N N . PRO A 1 101 ? -11.351 -15.744 -0.053 1.00 91.19 101 PRO A N 1
ATOM 778 C CA . PRO A 1 101 ? -10.416 -16.571 -0.828 1.00 91.19 101 PRO A CA 1
ATOM 779 C C . PRO A 1 101 ? -9.516 -15.788 -1.791 1.00 91.19 101 PRO A C 1
ATOM 781 O O . PRO A 1 101 ? -8.325 -16.066 -1.899 1.00 91.19 101 PRO A O 1
ATOM 784 N N . PHE A 1 102 ? -10.064 -14.769 -2.460 1.00 89.69 102 PHE A N 1
ATOM 785 C CA . PHE A 1 102 ? -9.286 -13.920 -3.368 1.00 89.69 102 PHE A CA 1
ATOM 786 C C . PHE A 1 102 ? -8.233 -13.085 -2.624 1.00 89.69 102 PHE A C 1
ATOM 788 O O . PHE A 1 102 ? -7.107 -12.940 -3.091 1.00 89.69 102 PHE A O 1
ATOM 795 N N . VAL A 1 103 ? -8.581 -12.539 -1.456 1.00 92.38 103 VAL A N 1
ATOM 796 C CA . VAL A 1 103 ? -7.666 -11.701 -0.670 1.00 92.38 103 VAL A CA 1
ATOM 797 C C . VAL A 1 103 ? -6.577 -12.576 -0.064 1.00 92.38 103 VAL A C 1
ATOM 799 O O . VAL A 1 103 ? -5.405 -12.233 -0.172 1.00 92.38 103 VAL A O 1
ATOM 802 N N . ALA A 1 104 ? -6.941 -13.734 0.490 1.00 89.44 104 ALA A N 1
ATOM 803 C CA . ALA A 1 104 ? -5.993 -14.708 1.022 1.00 89.44 104 ALA A CA 1
ATOM 804 C C . ALA A 1 104 ? -4.946 -15.148 -0.016 1.00 89.44 104 ALA A C 1
ATOM 806 O O . ALA A 1 104 ? -3.783 -15.341 0.333 1.00 89.44 104 ALA A O 1
ATOM 807 N N . ALA A 1 105 ? -5.361 -15.307 -1.277 1.00 85.62 105 ALA A N 1
ATOM 808 C CA . ALA A 1 105 ? -4.494 -15.774 -2.353 1.00 85.62 105 ALA A CA 1
ATOM 809 C C . ALA A 1 105 ? -3.611 -14.676 -2.970 1.00 85.62 105 ALA A C 1
ATOM 811 O O . ALA A 1 105 ? -2.505 -14.981 -3.420 1.00 85.62 105 ALA A O 1
ATOM 812 N N . HIS A 1 106 ? -4.104 -13.432 -3.034 1.00 87.12 106 HIS A N 1
ATOM 813 C CA . HIS A 1 106 ? -3.513 -12.391 -3.885 1.00 87.12 106 HIS A CA 1
ATOM 814 C C . HIS A 1 106 ? -3.119 -11.101 -3.165 1.00 87.12 106 HIS A C 1
ATOM 816 O O . HIS A 1 106 ? -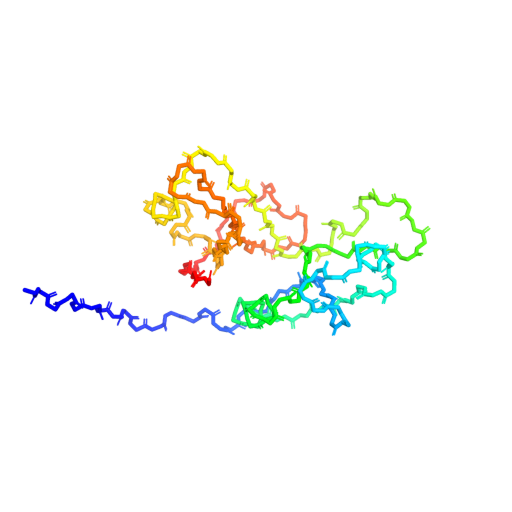2.347 -10.311 -3.717 1.00 87.12 106 HIS A O 1
ATOM 822 N N . CYS A 1 107 ? -3.660 -10.832 -1.975 1.00 91.56 107 CYS A N 1
ATOM 823 C CA . CYS A 1 107 ? -3.297 -9.633 -1.232 1.00 91.56 107 CYS A CA 1
ATOM 824 C C . CYS A 1 107 ? -1.891 -9.808 -0.674 1.00 91.56 107 CYS A C 1
ATOM 826 O O . CYS A 1 107 ? -1.617 -10.778 0.022 1.00 91.56 107 CYS A O 1
ATOM 828 N N . GLY A 1 108 ? -1.003 -8.864 -0.973 1.00 89.88 108 GLY A N 1
ATOM 829 C CA . GLY A 1 108 ? 0.354 -8.875 -0.439 1.00 89.88 108 GLY A CA 1
ATOM 830 C C . GLY A 1 108 ? 0.472 -8.113 0.872 1.00 89.88 108 GLY A C 1
ATOM 831 O O . GLY A 1 108 ? 1.266 -8.495 1.729 1.00 89.88 108 GLY A O 1
ATOM 832 N N . LEU A 1 109 ? -0.331 -7.057 1.038 1.00 91.06 109 LEU A N 1
ATOM 833 C CA . LEU A 1 109 ? -0.266 -6.187 2.204 1.00 91.06 109 LEU A CA 1
ATOM 834 C C . LEU A 1 109 ? -1.651 -5.642 2.590 1.00 91.06 109 LEU A C 1
ATOM 836 O O . LEU A 1 109 ? -2.308 -5.005 1.773 1.00 91.06 109 LEU A O 1
ATOM 840 N N . GLY A 1 110 ? -2.074 -5.863 3.832 1.00 92.88 110 GLY A N 1
ATOM 841 C CA . GLY A 1 110 ? -3.225 -5.219 4.465 1.00 92.88 110 GLY A CA 1
ATOM 842 C C . GLY A 1 110 ? -2.757 -4.179 5.481 1.00 92.88 110 GLY A C 1
ATOM 843 O O . GLY A 1 110 ? -1.888 -4.473 6.297 1.00 92.88 110 GLY A O 1
ATOM 844 N N . ILE A 1 111 ? -3.304 -2.968 5.417 1.00 91.25 111 ILE A N 1
ATOM 845 C CA . ILE A 1 111 ? -2.890 -1.828 6.245 1.00 91.25 111 ILE A CA 1
ATOM 846 C C . ILE A 1 111 ? -4.124 -1.296 6.955 1.00 91.25 111 ILE A C 1
ATOM 848 O O . ILE 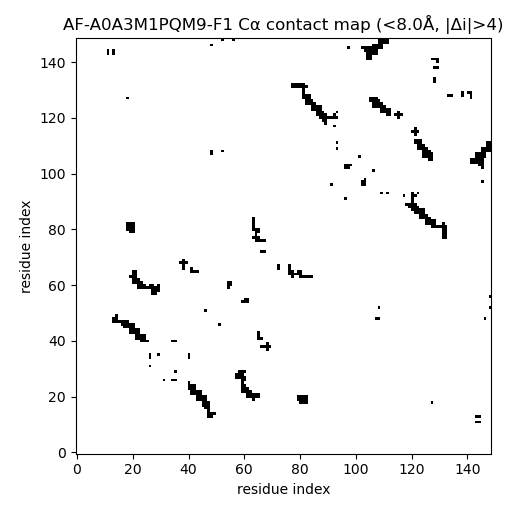A 1 111 ? -5.005 -0.729 6.302 1.00 91.25 111 ILE A O 1
ATOM 852 N N . GLU A 1 112 ? -4.193 -1.444 8.272 1.00 92.25 112 GLU A N 1
ATOM 853 C CA . GLU A 1 112 ? -5.288 -0.849 9.029 1.00 92.25 112 GLU A CA 1
ATOM 854 C C . GLU A 1 112 ? -5.121 0.675 9.132 1.00 92.25 112 GLU A C 1
ATOM 856 O O . GLU A 1 112 ? -4.026 1.213 9.310 1.00 92.25 112 GLU A O 1
ATOM 861 N N . SER A 1 113 ? -6.218 1.408 8.955 1.00 89.81 113 SER A N 1
ATOM 862 C CA . SER A 1 113 ? -6.218 2.859 9.108 1.00 89.81 113 SER A CA 1
ATOM 863 C C . SER A 1 113 ? -6.079 3.224 10.581 1.00 89.81 113 SER A C 1
ATOM 865 O O . SER A 1 113 ? -6.756 2.656 11.430 1.00 89.81 113 SER A O 1
ATOM 867 N N . SER A 1 114 ? -5.323 4.279 10.891 1.00 87.88 114 SER A N 1
ATOM 868 C CA . SER A 1 114 ? -5.256 4.838 12.252 1.00 87.88 114 SER A CA 1
ATOM 869 C C . SER A 1 114 ? -6.599 5.376 12.768 1.00 87.88 114 SER A C 1
ATOM 871 O O . SER A 1 114 ? -6.722 5.700 13.943 1.00 87.88 114 SER A O 1
ATOM 873 N N . SER A 1 115 ? -7.591 5.511 11.882 1.00 90.50 115 SER A N 1
ATOM 874 C CA . SER A 1 115 ? -8.970 5.905 12.205 1.00 90.50 115 SER A CA 1
ATOM 875 C C . SER A 1 115 ? -9.966 4.738 12.165 1.00 90.50 115 SER A C 1
ATOM 877 O O . SER A 1 115 ? -11.167 4.982 12.241 1.00 90.50 115 SER A O 1
ATOM 879 N N . SER A 1 116 ? -9.487 3.499 11.999 1.00 93.12 116 SER A N 1
ATOM 880 C CA . SER A 1 116 ? -10.310 2.286 12.057 1.00 93.12 116 SER A CA 1
ATOM 881 C C . SER A 1 116 ? -10.839 2.087 13.479 1.00 93.12 116 SER A C 1
ATOM 883 O O . SER A 1 116 ? -10.088 2.222 14.447 1.00 93.12 116 SER A O 1
ATOM 885 N N . THR A 1 117 ? -12.123 1.765 13.612 1.00 94.88 117 THR A N 1
ATOM 886 C CA . THR A 1 117 ? -12.723 1.305 14.875 1.00 94.88 117 THR A CA 1
ATOM 887 C C . THR A 1 117 ? -13.487 0.004 14.645 1.00 94.88 117 THR A C 1
ATOM 889 O O . THR A 1 117 ? -13.709 -0.402 13.505 1.00 94.88 117 THR A O 1
ATOM 892 N N . SER A 1 118 ? -13.924 -0.659 15.719 1.00 93.31 118 SER A N 1
ATOM 893 C CA . SER A 1 118 ? -14.755 -1.869 15.623 1.00 93.31 118 SER A CA 1
ATOM 894 C C . SER A 1 118 ? -16.084 -1.633 14.903 1.00 93.31 118 SER A C 1
ATOM 896 O O . SER A 1 118 ? -16.583 -2.526 14.227 1.00 93.31 118 SER A O 1
ATOM 898 N N . GLU A 1 119 ? -16.653 -0.437 15.037 1.00 96.12 119 GLU A N 1
ATOM 899 C CA . GLU A 1 119 ? -17.927 -0.040 14.426 1.00 96.12 119 GLU A CA 1
ATOM 900 C C . GLU A 1 119 ? -17.734 0.498 13.009 1.00 96.12 119 GLU A C 1
ATOM 902 O O . GLU A 1 119 ? -18.675 0.511 12.220 1.00 96.12 119 GLU A O 1
ATOM 907 N N . ARG A 1 120 ? -16.525 0.982 12.714 1.00 95.56 120 ARG A N 1
ATOM 908 C CA . ARG A 1 120 ? -16.149 1.621 11.455 1.00 95.56 120 ARG A CA 1
ATOM 909 C C . ARG A 1 120 ? -14.804 1.078 10.990 1.00 95.56 120 ARG A C 1
ATOM 911 O O . ARG A 1 120 ? -13.789 1.778 11.103 1.00 95.56 120 ARG A O 1
ATOM 918 N N . PRO A 1 121 ? -14.761 -0.184 10.535 1.00 95.75 121 PRO A N 1
ATOM 919 C CA . PRO A 1 121 ? -13.521 -0.783 10.086 1.00 95.75 121 PRO A CA 1
ATOM 920 C C . PRO A 1 121 ? -13.036 -0.065 8.829 1.00 95.75 121 PRO A C 1
ATOM 922 O O . PRO A 1 121 ? -13.799 0.163 7.888 1.00 95.75 121 PRO A O 1
ATOM 925 N N . LYS A 1 122 ? -11.756 0.312 8.827 1.00 95.56 122 LYS A N 1
ATOM 926 C CA . LYS A 1 122 ? -11.125 1.011 7.705 1.00 95.56 122 LYS A CA 1
ATOM 927 C C . LYS A 1 122 ? -9.739 0.455 7.463 1.00 95.56 122 LYS A C 1
ATOM 929 O O . LYS A 1 122 ? -8.861 0.579 8.316 1.00 95.56 122 LYS A O 1
ATOM 934 N N . PHE A 1 123 ? -9.502 -0.107 6.290 1.00 95.12 123 PH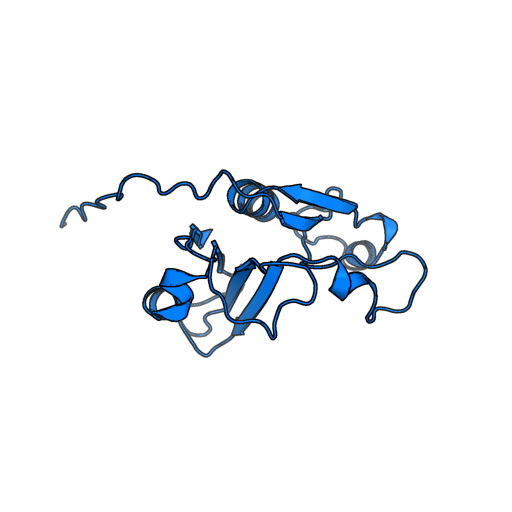E A N 1
ATOM 935 C CA . PHE A 1 123 ? -8.183 -0.615 5.926 1.00 95.12 123 PHE A CA 1
ATOM 936 C C . PHE A 1 123 ? -7.954 -0.556 4.425 1.00 95.12 123 PHE A C 1
ATOM 938 O O . PHE A 1 123 ? -8.870 -0.417 3.623 1.00 95.12 123 PHE A O 1
ATOM 945 N N . ARG A 1 124 ? -6.690 -0.683 4.043 1.00 94.06 124 ARG A N 1
ATOM 946 C CA . ARG A 1 124 ? -6.249 -0.733 2.657 1.00 94.06 124 ARG A CA 1
ATOM 947 C C . ARG A 1 124 ? -5.688 -2.107 2.352 1.00 94.06 124 ARG A C 1
ATOM 949 O O . ARG A 1 124 ? -4.798 -2.574 3.054 1.00 94.06 124 ARG A O 1
ATOM 956 N N . LEU A 1 125 ? -6.161 -2.718 1.277 1.00 93.75 125 LEU A N 1
ATOM 957 C CA . LEU A 1 125 ? -5.579 -3.933 0.715 1.00 93.75 125 LEU A CA 1
ATOM 958 C C . LEU A 1 125 ? -4.702 -3.563 -0.476 1.00 93.75 125 LEU A C 1
ATOM 960 O O . LEU A 1 125 ? -5.121 -2.788 -1.334 1.00 93.75 125 LEU A O 1
ATOM 964 N N . VAL A 1 126 ? -3.495 -4.113 -0.538 1.00 91.94 126 VAL A N 1
ATOM 965 C CA . VAL A 1 126 ? -2.532 -3.867 -1.609 1.00 91.94 126 VAL A CA 1
ATOM 966 C C . VAL A 1 126 ? -2.229 -5.170 -2.326 1.00 91.94 126 VAL A C 1
ATOM 968 O O . VAL A 1 126 ? -1.798 -6.162 -1.733 1.00 91.94 126 VAL A O 1
ATOM 971 N N . PHE A 1 127 ? -2.415 -5.130 -3.636 1.00 89.94 127 PHE A N 1
ATOM 972 C CA . PHE A 1 127 ? -2.203 -6.245 -4.540 1.00 89.94 127 PHE A CA 1
ATOM 973 C C . PHE A 1 127 ? -1.112 -5.872 -5.527 1.00 89.94 127 PHE A C 1
ATOM 975 O O . PHE A 1 127 ? -1.038 -4.734 -5.992 1.00 89.94 127 PHE A O 1
ATOM 982 N N . ARG A 1 128 ? -0.275 -6.844 -5.874 1.00 87.69 128 ARG A N 1
ATOM 983 C CA . ARG A 1 128 ? 0.690 -6.692 -6.960 1.00 87.69 128 ARG A CA 1
ATOM 984 C C . ARG A 1 128 ? -0.007 -6.915 -8.302 1.00 87.69 128 ARG A C 1
ATOM 986 O O . ARG A 1 128 ? -0.934 -7.710 -8.400 1.00 87.69 128 ARG A O 1
ATOM 993 N N . LEU A 1 129 ? 0.465 -6.234 -9.335 1.00 83.25 129 LEU A N 1
ATOM 994 C CA . LEU A 1 129 ? 0.100 -6.450 -10.730 1.00 83.25 129 LEU A CA 1
ATOM 995 C C . LEU A 1 129 ? 1.235 -7.192 -11.446 1.00 83.25 129 LEU A C 1
ATOM 997 O O . LEU A 1 129 ? 2.403 -7.068 -11.074 1.00 83.25 129 LEU A O 1
ATOM 1001 N N . ALA A 1 130 ? 0.902 -7.966 -12.480 1.00 80.50 130 ALA A N 1
ATOM 1002 C CA . ALA A 1 130 ? 1.907 -8.658 -13.288 1.00 80.50 130 ALA A CA 1
ATOM 1003 C C . ALA A 1 130 ? 2.784 -7.666 -14.070 1.00 80.50 130 ALA A C 1
ATOM 1005 O O . ALA A 1 130 ? 3.988 -7.872 -14.200 1.00 80.50 130 ALA A O 1
ATOM 1006 N N . ALA A 1 131 ? 2.172 -6.584 -14.554 1.00 77.00 131 ALA A N 1
ATOM 1007 C CA . ALA A 1 131 ? 2.832 -5.451 -15.183 1.00 77.00 131 ALA A CA 1
ATOM 1008 C C . ALA A 1 131 ? 1.996 -4.178 -14.952 1.00 77.00 131 ALA A C 1
ATOM 1010 O O . ALA A 1 131 ? 0.803 -4.266 -14.632 1.00 77.00 131 ALA A O 1
ATOM 1011 N N . PRO A 1 132 ? 2.562 -2.979 -15.150 1.00 75.00 132 PRO A N 1
ATOM 1012 C CA . PRO A 1 132 ? 1.762 -1.765 -15.136 1.00 75.00 132 PRO A CA 1
ATOM 1013 C C . PRO A 1 132 ? 0.655 -1.835 -16.193 1.00 75.00 132 PRO A C 1
ATOM 1015 O O . PRO A 1 132 ? 0.886 -2.287 -17.313 1.00 75.00 132 PRO A O 1
ATOM 1018 N N . GLY A 1 133 ? -0.566 -1.419 -15.855 1.00 68.06 133 GLY A N 1
ATOM 1019 C CA . GLY A 1 133 ? -1.687 -1.515 -16.798 1.00 68.06 133 GLY A CA 1
ATOM 1020 C C . GLY A 1 133 ? -2.360 -2.889 -16.887 1.00 68.06 133 GLY A C 1
ATOM 1021 O O . GLY A 1 133 ? -3.416 -3.006 -17.507 1.00 68.06 133 GLY A O 1
ATOM 1022 N N . SER A 1 134 ? -1.799 -3.936 -16.271 1.00 69.81 134 SER A N 1
ATOM 1023 C CA . SER A 1 134 ? -2.239 -5.323 -16.489 1.00 69.81 134 SER A CA 1
ATOM 1024 C C . SER A 1 134 ? -3.501 -5.726 -15.715 1.00 69.81 134 SER A C 1
ATOM 1026 O O . SER A 1 134 ? -3.767 -6.916 -15.569 1.00 69.81 134 SER A O 1
ATOM 1028 N N . TRP A 1 135 ? -4.290 -4.777 -15.203 1.00 65.69 135 TRP A N 1
ATOM 1029 C CA . TRP A 1 135 ? -5.473 -5.053 -14.371 1.00 65.69 135 TRP A CA 1
ATOM 1030 C C . TRP A 1 135 ? -6.559 -5.872 -15.088 1.00 65.69 135 TRP A C 1
ATOM 1032 O O . TRP A 1 135 ? -7.383 -6.498 -14.432 1.00 65.69 135 TRP A O 1
ATOM 1042 N N . ALA A 1 136 ? -6.572 -5.872 -16.425 1.00 58.88 136 ALA A N 1
ATOM 1043 C CA . ALA A 1 136 ? -7.524 -6.635 -17.234 1.00 58.88 136 ALA A CA 1
ATOM 1044 C C . ALA A 1 136 ? -7.071 -8.078 -17.527 1.00 58.88 136 ALA A C 1
ATOM 1046 O O . ALA A 1 136 ? -7.843 -8.863 -18.074 1.00 58.88 136 ALA A O 1
ATOM 1047 N N . GLN A 1 137 ? -5.822 -8.431 -17.209 1.00 56.69 137 GLN A N 1
ATOM 1048 C CA . GLN A 1 137 ? -5.266 -9.753 -17.480 1.00 56.69 137 GLN A CA 1
ATOM 1049 C C . GLN A 1 137 ? -5.318 -10.602 -16.205 1.00 56.69 137 GLN A C 1
ATOM 1051 O O . GLN A 1 137 ? -4.954 -10.148 -15.123 1.00 56.69 137 GLN A O 1
ATOM 1056 N N . SER A 1 138 ? -5.839 -11.825 -16.342 1.00 47.56 138 SER A N 1
ATOM 1057 C CA . SER A 1 138 ? -6.123 -12.749 -15.236 1.00 47.56 138 SER A CA 1
ATOM 1058 C C . SER A 1 138 ? -4.890 -12.974 -14.335 1.00 47.56 138 SER A C 1
ATOM 1060 O O . SER A 1 138 ? -3.780 -13.069 -14.864 1.00 47.56 138 SER A O 1
ATOM 1062 N N . PRO A 1 139 ? -5.045 -13.099 -12.998 1.00 53.25 139 PRO A N 1
ATOM 1063 C CA . PRO A 1 139 ? -3.952 -13.106 -12.017 1.00 53.25 139 PRO A CA 1
ATOM 1064 C C . PRO A 1 139 ? -3.162 -14.429 -11.960 1.00 53.25 139 PRO A C 1
ATOM 1066 O O . PRO A 1 139 ? -2.763 -14.886 -10.886 1.00 53.25 139 PRO A O 1
ATOM 1069 N N . ALA A 1 140 ? -2.909 -15.063 -13.106 1.00 48.06 140 ALA A N 1
ATOM 1070 C CA . ALA A 1 140 ? -2.055 -16.239 -13.198 1.00 48.06 140 ALA A CA 1
ATOM 1071 C C . ALA A 1 140 ? -0.610 -15.854 -12.821 1.00 48.06 140 ALA A C 1
ATOM 1073 O O . ALA A 1 140 ? 0.152 -15.363 -13.648 1.00 48.06 140 ALA A O 1
ATOM 1074 N N . GLY A 1 141 ? -0.248 -16.031 -11.547 1.00 53.72 141 GLY A N 1
ATOM 1075 C CA . GLY A 1 141 ? 1.106 -15.788 -11.030 1.00 53.72 141 GLY A CA 1
ATOM 1076 C C . GLY A 1 141 ? 1.197 -14.981 -9.731 1.00 53.72 141 GLY A C 1
ATOM 1077 O O . GLY A 1 141 ? 2.291 -14.836 -9.192 1.00 53.72 141 GLY A O 1
ATOM 1078 N N . LEU A 1 142 ? 0.084 -14.478 -9.190 1.00 54.91 142 LEU A N 1
ATOM 1079 C CA . LEU A 1 142 ? 0.072 -13.723 -7.930 1.00 54.91 142 LEU A CA 1
ATOM 1080 C C . LEU A 1 142 ? -0.169 -14.652 -6.737 1.00 54.91 142 LEU A C 1
ATOM 1082 O O . LEU A 1 142 ? -1.202 -14.558 -6.085 1.00 54.91 142 LEU A O 1
ATOM 1086 N N . ALA A 1 143 ? 0.748 -15.584 -6.481 1.00 53.50 143 ALA A N 1
ATOM 1087 C CA . ALA A 1 143 ? 0.740 -16.346 -5.237 1.00 53.50 143 ALA A CA 1
ATOM 1088 C C . ALA A 1 143 ? 1.526 -15.567 -4.175 1.00 53.50 143 ALA A C 1
ATOM 1090 O O . ALA A 1 143 ? 2.741 -15.399 -4.290 1.00 53.50 143 ALA A O 1
ATOM 1091 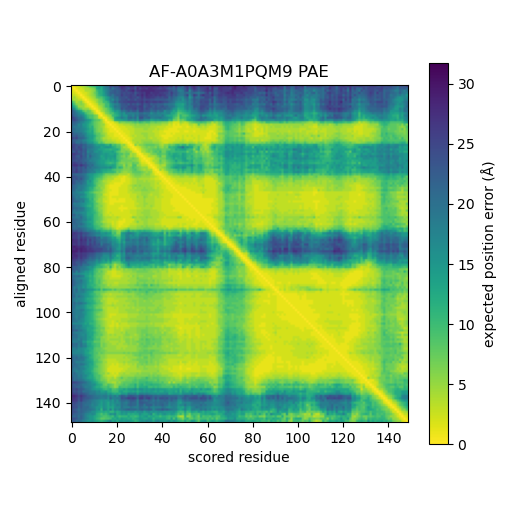N N . GLY A 1 144 ? 0.844 -15.088 -3.141 1.00 55.12 144 GLY A N 1
ATOM 1092 C CA . GLY A 1 144 ? 1.481 -14.468 -1.986 1.00 55.12 144 GLY A CA 1
ATOM 1093 C C . GLY A 1 144 ? 0.510 -14.436 -0.820 1.00 55.12 144 GLY A C 1
ATOM 1094 O O . GLY A 1 144 ? -0.640 -14.059 -0.993 1.00 55.12 144 GLY A O 1
ATOM 1095 N N . GLY A 1 145 ? 0.950 -14.849 0.368 1.00 58.25 145 GLY A N 1
ATOM 1096 C CA . GLY A 1 145 ? 0.158 -14.605 1.571 1.00 58.25 145 GLY A CA 1
ATOM 1097 C C . GLY A 1 145 ? 0.084 -13.104 1.879 1.00 58.25 145 GLY A C 1
ATOM 1098 O O . GLY A 1 145 ? 0.998 -12.345 1.544 1.00 58.25 145 GLY A O 1
ATOM 1099 N N . CYS A 1 146 ? -0.978 -12.695 2.561 1.00 66.81 146 CYS A N 1
ATOM 1100 C CA . CYS A 1 146 ? -1.170 -11.313 2.980 1.00 66.81 146 CYS A CA 1
ATOM 1101 C C . CYS A 1 146 ? -0.361 -11.004 4.244 1.00 66.81 146 CYS A C 1
ATOM 1103 O O . CYS A 1 146 ? -0.594 -11.602 5.299 1.00 66.81 146 CYS A O 1
ATOM 1105 N N . LEU A 1 147 ? 0.590 -10.071 4.143 1.00 71.25 147 LEU A N 1
ATOM 1106 C CA . LEU A 1 147 ? 1.205 -9.439 5.307 1.00 71.25 147 LEU A CA 1
ATOM 1107 C C . LEU A 1 147 ? 0.218 -8.409 5.857 1.00 71.25 147 LEU A C 1
ATOM 1109 O O . LEU A 1 147 ? -0.272 -7.581 5.102 1.00 71.25 147 LEU A O 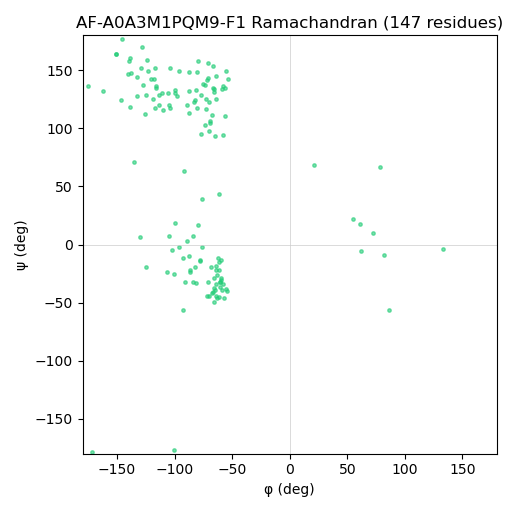1
ATOM 1113 N N . ILE A 1 148 ? -0.084 -8.435 7.150 1.00 65.12 148 ILE A N 1
ATOM 1114 C CA . ILE A 1 148 ? -0.893 -7.381 7.774 1.00 65.12 148 ILE A CA 1
ATOM 1115 C C . ILE A 1 148 ? -0.003 -6.579 8.699 1.00 65.12 148 ILE A C 1
ATOM 1117 O O . ILE A 1 148 ? 0.748 -7.162 9.486 1.00 65.12 148 ILE A O 1
ATOM 1121 N N . CYS A 1 149 ? -0.067 -5.262 8.544 1.00 58.28 149 CYS A N 1
ATOM 1122 C CA . CYS A 1 149 ? 0.718 -4.285 9.282 1.00 58.28 149 CYS A CA 1
ATOM 1123 C C . CYS A 1 149 ? -0.182 -3.389 10.119 1.00 58.28 149 CYS A C 1
ATOM 1125 O O . CYS A 1 149 ? -1.279 -3.036 9.623 1.00 58.28 149 CYS A O 1
#

Foldseek 3Di:
DDDPDPPDDPDDPQFPDKWKWKWQPPDAQCPPVVVVPQLVRIDIDIGTLVVVVVCVVRRTDIGQFGDDRPDDDDDPGLQRGQKDKDKDKQPDAPVRQCVPPCLQFFFAEKEWDPPADPRITIIMTMGGHPHRVRPVPDPVPRGHGYDYD

Secondary structure (DSSP, 8-state):
------------STTS--EEEEEE-S--TT--HHHHT-GGGEEEEEE-HHHHHHHHTTT--EESS---TTS-S-SSGGGT-SEEEEEEESS--HHHHHHSHHHHHHEEEEEE-TT--SSS-EEEEEEE-SSTTGGGS--TT---PPEE-